Protein AF-A0A517LZK7-F1 (afdb_monomer)

Radius of gyration: 20.61 Å; Cα contacts (8 Å, |Δi|>4): 182; chains: 1; bounding box: 52×35×57 Å

Structure (mmCIF, N/CA/C/O backbone):
data_AF-A0A517LZK7-F1
#
_entry.id   AF-A0A517LZK7-F1
#
loop_
_atom_site.group_PDB
_atom_site.id
_atom_site.type_symbol
_atom_site.label_atom_id
_atom_site.label_alt_id
_atom_site.label_comp_id
_atom_site.label_asym_id
_atom_site.label_entity_id
_atom_site.label_seq_id
_atom_site.pdbx_PDB_ins_code
_atom_site.Cartn_x
_atom_site.Cartn_y
_atom_site.Cartn_z
_atom_site.occupancy
_atom_site.B_iso_or_equiv
_atom_site.auth_seq_id
_atom_site.auth_comp_id
_atom_site.auth_asym_id
_atom_site.auth_atom_id
_atom_site.pdbx_PDB_model_num
ATOM 1 N N . MET A 1 1 ? -15.401 -13.463 -13.896 1.00 31.59 1 MET A N 1
ATOM 2 C CA . MET A 1 1 ? -14.274 -13.762 -12.992 1.00 31.59 1 MET A CA 1
ATOM 3 C C . MET A 1 1 ? -14.761 -13.486 -11.586 1.00 31.59 1 MET A C 1
ATOM 5 O O . MET A 1 1 ? -15.108 -12.353 -11.292 1.00 31.59 1 MET A O 1
ATOM 9 N N . THR A 1 2 ? -14.944 -14.528 -10.787 1.00 27.55 2 THR A N 1
ATOM 10 C CA . THR A 1 2 ? -15.396 -14.433 -9.397 1.00 27.55 2 THR A CA 1
ATOM 11 C C . THR A 1 2 ? -14.206 -13.997 -8.553 1.00 27.55 2 THR A C 1
ATOM 13 O O . THR A 1 2 ? -13.285 -14.780 -8.336 1.00 27.55 2 THR A O 1
ATOM 16 N N . THR A 1 3 ? -14.184 -12.736 -8.126 1.00 36.72 3 THR A N 1
ATOM 17 C CA . THR A 1 3 ? -13.236 -12.271 -7.111 1.00 36.72 3 THR A CA 1
ATOM 18 C C . THR A 1 3 ? -13.559 -13.018 -5.824 1.00 36.72 3 THR A C 1
ATOM 20 O O . THR A 1 3 ? -14.608 -12.797 -5.224 1.00 36.72 3 THR A O 1
ATOM 23 N N . THR A 1 4 ? -12.696 -13.954 -5.434 1.00 38.41 4 THR A N 1
ATOM 24 C CA . THR A 1 4 ? -12.739 -14.593 -4.120 1.00 38.41 4 THR A CA 1
ATOM 25 C C . THR A 1 4 ? -12.703 -13.487 -3.071 1.00 38.41 4 THR A C 1
ATOM 27 O O . THR A 1 4 ? -11.692 -12.802 -2.934 1.00 38.41 4 THR A O 1
ATOM 30 N N . ALA A 1 5 ? -13.811 -13.278 -2.361 1.00 42.00 5 ALA A N 1
ATOM 31 C CA . ALA A 1 5 ? -13.843 -12.400 -1.204 1.00 42.00 5 ALA A CA 1
ATOM 32 C C . ALA A 1 5 ? -12.970 -13.044 -0.119 1.00 42.00 5 ALA A C 1
ATOM 34 O O . ALA A 1 5 ? -13.411 -13.945 0.593 1.00 42.00 5 ALA A O 1
ATOM 35 N N . ALA A 1 6 ? -11.696 -12.651 -0.048 1.00 51.94 6 ALA A N 1
ATOM 36 C CA . ALA A 1 6 ? -10.864 -12.959 1.103 1.00 51.94 6 ALA A CA 1
ATOM 37 C C . ALA A 1 6 ? -11.587 -12.419 2.343 1.00 51.94 6 ALA A C 1
ATOM 39 O O . ALA A 1 6 ? -12.060 -11.282 2.329 1.00 51.94 6 ALA A O 1
ATOM 40 N N . ALA A 1 7 ? -11.724 -13.245 3.381 1.00 60.19 7 ALA A N 1
ATOM 41 C CA . ALA A 1 7 ? -12.367 -12.850 4.627 1.00 60.19 7 ALA A CA 1
ATOM 42 C C . ALA A 1 7 ? -11.737 -11.541 5.131 1.00 60.19 7 ALA A C 1
ATOM 44 O O . ALA A 1 7 ? -10.549 -11.509 5.458 1.00 60.19 7 ALA A O 1
ATOM 45 N N . THR A 1 8 ? -12.511 -10.454 5.136 1.00 68.81 8 THR A N 1
ATOM 46 C CA . THR A 1 8 ? -12.027 -9.134 5.545 1.00 68.81 8 THR A CA 1
ATOM 47 C C . THR A 1 8 ? -11.555 -9.206 6.990 1.00 68.81 8 THR A C 1
ATOM 49 O O . THR A 1 8 ? -12.339 -9.449 7.907 1.00 68.81 8 THR A O 1
ATOM 52 N N . ARG A 1 9 ? -10.252 -9.010 7.203 1.00 83.75 9 ARG A N 1
ATOM 53 C CA . ARG A 1 9 ? -9.667 -8.949 8.540 1.00 83.75 9 ARG A CA 1
ATOM 54 C C . ARG A 1 9 ? -9.915 -7.560 9.110 1.00 83.75 9 ARG A C 1
ATOM 56 O O . ARG A 1 9 ? -9.268 -6.614 8.686 1.00 83.75 9 ARG A O 1
ATOM 63 N N . TRP A 1 10 ? -10.805 -7.443 10.087 1.00 92.12 10 TRP A N 1
ATOM 64 C CA . TRP A 1 10 ? -11.052 -6.171 10.763 1.00 92.12 10 TRP A CA 1
ATOM 65 C C . TRP A 1 10 ? -9.906 -5.798 11.710 1.00 92.12 10 TRP A C 1
ATOM 67 O O . TRP A 1 10 ? -9.317 -6.655 12.396 1.00 92.12 10 TRP A O 1
ATOM 77 N N . PHE A 1 11 ? -9.588 -4.507 11.736 1.00 93.81 11 PHE A N 1
ATOM 78 C CA . PHE A 1 11 ? -8.536 -3.920 12.551 1.00 93.81 11 PHE A CA 1
ATOM 79 C C . PHE A 1 11 ? -9.093 -3.022 13.652 1.00 93.81 11 PHE A C 1
ATOM 81 O O . PHE A 1 11 ? -10.067 -2.298 13.472 1.00 93.81 11 PHE A O 1
ATOM 88 N N . THR A 1 12 ? -8.403 -3.057 14.788 1.00 93.69 12 THR A N 1
ATOM 89 C CA . THR A 1 12 ? -8.409 -1.985 15.784 1.00 93.69 12 THR A CA 1
ATOM 90 C C . THR A 1 12 ? -7.126 -1.163 15.608 1.00 93.69 12 THR A C 1
ATOM 92 O O . THR A 1 12 ? -6.154 -1.707 15.068 1.00 93.69 12 THR A O 1
ATOM 95 N N . PRO A 1 13 ? -7.062 0.092 16.091 1.00 93.94 13 PRO A N 1
ATOM 96 C CA . PRO A 1 13 ? -5.852 0.918 15.998 1.00 93.94 13 PRO A CA 1
ATOM 97 C C . PRO A 1 13 ? -4.616 0.191 16.542 1.00 93.94 13 PRO A C 1
ATOM 99 O O . PRO A 1 13 ? -3.655 -0.037 15.818 1.00 93.94 13 PRO A O 1
ATOM 102 N N . ALA A 1 14 ? -4.721 -0.377 17.748 1.00 92.94 14 ALA A N 1
ATOM 103 C CA . ALA A 1 14 ? -3.639 -1.146 18.366 1.00 92.94 14 ALA A CA 1
ATOM 104 C C . ALA A 1 14 ? -3.218 -2.402 17.574 1.00 92.94 14 ALA A C 1
ATOM 106 O O . ALA A 1 14 ? -2.083 -2.869 17.689 1.00 92.94 14 ALA A O 1
ATOM 107 N N . LYS A 1 15 ? -4.126 -3.014 16.803 1.00 93.75 15 LYS A N 1
ATOM 108 C CA . LYS A 1 15 ? -3.809 -4.164 15.940 1.00 93.75 15 LYS A CA 1
ATOM 109 C C . LYS A 1 15 ? -3.123 -3.714 14.653 1.00 93.75 15 LYS A C 1
ATOM 111 O O . LYS A 1 15 ? -2.227 -4.419 14.196 1.00 93.75 15 LYS A O 1
ATOM 116 N N . ALA A 1 16 ? -3.535 -2.580 14.090 1.00 95.75 16 ALA A N 1
ATOM 117 C CA . ALA A 1 16 ? -2.902 -1.979 12.923 1.0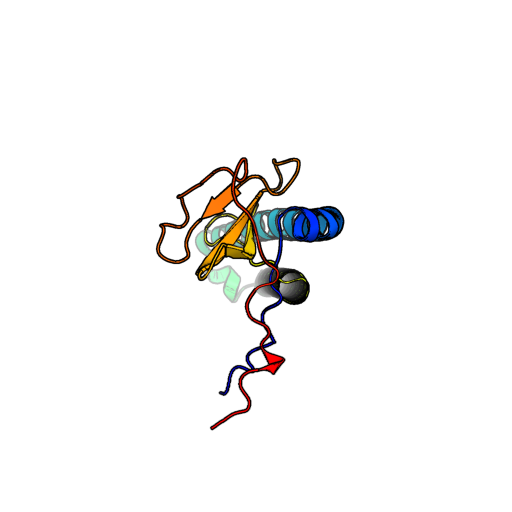0 95.75 16 ALA A CA 1
ATOM 118 C C . ALA A 1 16 ? -1.491 -1.474 13.268 1.00 95.75 16 ALA A C 1
ATOM 120 O O . ALA A 1 16 ? -0.547 -1.828 12.562 1.00 95.75 16 ALA A O 1
ATOM 121 N N . ASP A 1 17 ? -1.311 -0.822 14.421 1.00 96.25 17 ASP A N 1
ATOM 122 C CA . ASP A 1 17 ? -0.010 -0.366 14.937 1.00 96.25 17 ASP A CA 1
ATOM 123 C C . ASP A 1 17 ? 1.035 -1.483 14.992 1.00 96.25 17 ASP A C 1
ATOM 125 O O . ASP A 1 17 ? 2.187 -1.305 14.603 1.00 96.25 17 ASP A O 1
ATOM 129 N N . LYS A 1 18 ? 0.630 -2.693 15.393 1.00 96.62 18 LYS A N 1
ATOM 130 C CA . LYS A 1 18 ? 1.524 -3.866 15.421 1.00 96.62 18 LYS A CA 1
ATOM 131 C C . LYS A 1 18 ? 2.032 -4.284 14.039 1.00 96.62 18 LYS A C 1
ATOM 133 O O . LYS A 1 18 ? 3.037 -4.984 13.960 1.00 96.62 18 LYS A O 1
ATOM 138 N N . THR A 1 19 ? 1.338 -3.905 12.968 1.00 96.12 19 THR A N 1
ATOM 139 C CA . THR A 1 19 ? 1.749 -4.183 11.583 1.00 96.12 19 THR A CA 1
ATOM 140 C C . THR A 1 19 ? 2.591 -3.061 10.977 1.00 96.12 19 THR A C 1
ATOM 142 O O . THR A 1 19 ? 3.299 -3.309 10.001 1.00 96.12 19 THR A O 1
ATOM 145 N N . LEU A 1 20 ? 2.584 -1.862 11.576 1.00 96.75 20 LEU A N 1
ATOM 146 C CA . LEU A 1 20 ? 3.265 -0.677 11.048 1.00 96.75 20 LEU A CA 1
ATOM 147 C C . LEU A 1 20 ? 4.771 -0.834 10.820 1.00 96.75 20 LEU A C 1
ATOM 149 O O . LEU A 1 20 ? 5.247 -0.265 9.844 1.00 96.75 20 LEU A O 1
ATOM 153 N N . PRO A 1 21 ? 5.551 -1.616 11.594 1.00 97.00 21 PRO A N 1
ATOM 154 C CA . PRO A 1 21 ? 6.962 -1.817 11.263 1.00 97.00 21 PRO A CA 1
ATOM 155 C C . PRO A 1 21 ? 7.179 -2.438 9.875 1.00 97.00 21 PRO A C 1
ATOM 157 O O . PRO A 1 21 ? 8.091 -2.039 9.161 1.00 97.00 21 PRO A O 1
ATOM 160 N N . LEU A 1 22 ? 6.320 -3.379 9.468 1.00 96.88 22 LEU A N 1
ATOM 161 C CA . LEU A 1 22 ? 6.390 -3.993 8.141 1.00 96.88 22 LEU A CA 1
ATOM 162 C C . LEU A 1 22 ? 5.698 -3.125 7.086 1.00 96.88 22 LEU A C 1
ATOM 164 O O . LEU A 1 22 ? 6.243 -2.917 6.007 1.00 96.88 22 LEU A O 1
ATOM 168 N N . VAL A 1 23 ? 4.516 -2.590 7.404 1.00 97.25 23 VAL A N 1
ATOM 169 C CA . VAL A 1 23 ? 3.766 -1.712 6.495 1.00 97.25 23 VAL A CA 1
ATOM 170 C C . VAL A 1 23 ? 4.587 -0.475 6.135 1.00 97.25 23 VAL A C 1
ATOM 172 O O . VAL A 1 23 ? 4.653 -0.124 4.965 1.00 97.25 23 VAL A O 1
ATOM 175 N N . SER A 1 24 ? 5.274 0.146 7.096 1.00 97.00 24 SER A N 1
ATOM 176 C CA . SER A 1 24 ? 6.101 1.330 6.841 1.00 97.00 24 SER A CA 1
ATOM 177 C C . SER A 1 24 ? 7.271 1.041 5.905 1.00 97.00 24 SER A C 1
ATOM 179 O O . SER A 1 24 ? 7.497 1.821 4.984 1.00 97.00 24 SER A O 1
ATOM 181 N N . ALA A 1 25 ? 7.954 -0.097 6.068 1.00 97.69 25 ALA A N 1
ATOM 182 C CA . ALA A 1 25 ? 9.005 -0.524 5.147 1.00 97.69 25 ALA A CA 1
ATOM 183 C C . ALA A 1 25 ? 8.462 -0.678 3.717 1.00 97.69 25 ALA A C 1
ATOM 185 O O . ALA A 1 25 ? 8.986 -0.069 2.789 1.00 97.69 25 ALA A O 1
ATOM 186 N N . ILE A 1 26 ? 7.346 -1.398 3.552 1.00 97.31 26 ILE A N 1
ATOM 187 C CA . ILE A 1 26 ? 6.747 -1.631 2.232 1.00 97.31 26 ILE A CA 1
ATOM 188 C C . ILE A 1 26 ? 6.261 -0.320 1.592 1.00 97.31 26 ILE A C 1
ATOM 190 O O . ILE A 1 26 ? 6.470 -0.097 0.402 1.00 97.31 26 ILE A O 1
ATOM 194 N N . VAL A 1 27 ? 5.615 0.568 2.355 1.00 97.38 27 VAL A N 1
ATOM 195 C CA . VAL A 1 27 ? 5.134 1.862 1.838 1.00 97.38 27 VAL A CA 1
ATOM 196 C C . VAL A 1 27 ? 6.312 2.762 1.447 1.00 97.38 27 VAL A C 1
ATOM 198 O O . VAL A 1 27 ? 6.246 3.417 0.406 1.00 97.38 27 VAL A O 1
ATOM 201 N N . SER A 1 28 ? 7.408 2.756 2.215 1.00 97.25 28 SER A N 1
ATOM 202 C CA . SER A 1 28 ? 8.641 3.469 1.850 1.00 97.25 28 SER A CA 1
ATOM 203 C C . SER A 1 28 ? 9.210 2.949 0.530 1.00 97.25 28 SER A C 1
ATOM 205 O O . SER A 1 28 ? 9.444 3.740 -0.384 1.00 97.25 28 SER A O 1
ATOM 207 N N . ASP A 1 29 ? 9.329 1.627 0.382 1.00 97.19 29 ASP A N 1
ATOM 208 C CA . ASP A 1 29 ? 9.833 0.993 -0.841 1.00 97.19 29 ASP A CA 1
ATOM 209 C C . ASP A 1 29 ? 8.944 1.310 -2.056 1.00 97.19 29 ASP A C 1
ATOM 211 O O . ASP A 1 29 ? 9.439 1.614 -3.145 1.00 97.19 29 ASP A O 1
ATOM 215 N N . ILE A 1 30 ? 7.615 1.296 -1.885 1.00 96.44 30 ILE A N 1
ATOM 216 C CA . ILE A 1 30 ? 6.664 1.695 -2.933 1.00 96.44 30 ILE A CA 1
ATOM 217 C C . ILE A 1 30 ? 6.893 3.149 -3.339 1.00 96.44 30 ILE A C 1
ATOM 219 O O . ILE A 1 30 ? 6.945 3.436 -4.539 1.00 96.44 30 ILE A O 1
ATOM 223 N N . LYS A 1 31 ? 6.991 4.065 -2.370 1.00 95.94 31 LYS A N 1
ATOM 224 C CA . LYS A 1 31 ? 7.166 5.496 -2.627 1.00 95.94 31 LYS A CA 1
ATOM 225 C C . LYS A 1 31 ? 8.461 5.754 -3.395 1.00 95.94 31 LYS A C 1
ATOM 227 O O . LYS A 1 31 ? 8.419 6.372 -4.461 1.00 95.94 31 LYS A O 1
ATOM 232 N N . GLU A 1 32 ? 9.581 5.227 -2.908 1.00 96.38 32 GLU A N 1
ATOM 233 C CA . GLU A 1 32 ? 10.893 5.370 -3.548 1.00 96.38 32 GLU A CA 1
ATOM 234 C C . GLU A 1 32 ? 10.896 4.792 -4.969 1.00 96.38 32 GLU A C 1
ATOM 236 O O . GLU A 1 32 ? 11.363 5.432 -5.918 1.00 96.38 32 GLU A O 1
ATOM 241 N N . LEU A 1 33 ? 10.307 3.607 -5.160 1.00 96.19 33 LEU A N 1
ATOM 242 C CA . LEU A 1 33 ? 10.252 2.969 -6.471 1.00 96.19 33 LEU A CA 1
ATOM 243 C C . LEU A 1 33 ? 9.323 3.713 -7.441 1.00 96.19 33 LEU A C 1
ATOM 245 O O . LEU A 1 33 ? 9.659 3.857 -8.618 1.00 96.19 33 LEU A O 1
ATOM 249 N N . ARG A 1 34 ? 8.186 4.249 -6.976 1.00 95.88 34 ARG A N 1
ATOM 250 C CA . ARG A 1 34 ? 7.299 5.102 -7.788 1.00 95.88 34 ARG A CA 1
ATOM 251 C C . ARG A 1 34 ? 8.006 6.380 -8.229 1.00 95.88 34 ARG A C 1
ATOM 253 O O . ARG A 1 34 ? 7.871 6.764 -9.391 1.00 95.88 34 ARG A O 1
ATOM 260 N N . GLU A 1 35 ? 8.762 7.028 -7.346 1.00 95.19 35 GLU A N 1
ATOM 261 C CA . GLU A 1 35 ? 9.570 8.207 -7.685 1.00 95.19 35 GLU A CA 1
ATOM 262 C C . GLU A 1 35 ? 10.644 7.871 -8.730 1.00 95.19 35 GLU A C 1
ATOM 264 O O . GLU A 1 35 ? 10.772 8.571 -9.741 1.00 95.19 35 GLU A O 1
ATOM 269 N N . ALA A 1 36 ? 11.349 6.749 -8.561 1.00 94.94 36 ALA A N 1
ATOM 270 C CA . ALA A 1 36 ? 12.341 6.278 -9.524 1.00 94.94 36 ALA A CA 1
ATOM 271 C C . ALA A 1 36 ? 11.722 5.962 -10.899 1.00 94.94 36 ALA A C 1
ATOM 273 O O . ALA A 1 36 ? 12.276 6.359 -11.928 1.00 94.94 36 ALA A O 1
ATOM 274 N N . VAL A 1 37 ? 10.557 5.303 -10.934 1.00 96.12 37 VAL A N 1
ATOM 275 C CA . VAL A 1 37 ? 9.805 5.017 -12.169 1.00 96.12 37 VAL A CA 1
ATOM 276 C C . VAL A 1 37 ? 9.376 6.304 -12.862 1.00 96.12 37 VAL A C 1
ATOM 278 O O . VAL A 1 37 ? 9.572 6.419 -14.070 1.00 96.12 37 VAL A O 1
ATOM 281 N N . LYS A 1 38 ? 8.835 7.282 -12.121 1.00 95.00 38 LYS A N 1
ATOM 282 C CA . LYS A 1 38 ? 8.447 8.593 -12.672 1.00 95.00 38 LYS A CA 1
ATOM 283 C C . LYS A 1 38 ? 9.649 9.266 -13.343 1.00 95.00 38 LYS A C 1
ATOM 285 O O . LYS A 1 38 ? 9.560 9.643 -14.506 1.00 95.00 38 LYS A O 1
ATOM 290 N N . LEU A 1 39 ? 10.797 9.328 -12.662 1.00 94.38 39 LEU A N 1
ATOM 291 C CA . LEU A 1 39 ? 12.017 9.932 -13.207 1.00 94.38 39 LEU A CA 1
ATOM 292 C C . LEU A 1 39 ? 12.537 9.199 -14.454 1.00 94.38 39 LEU A C 1
ATOM 294 O O . LEU A 1 39 ? 12.928 9.836 -15.432 1.00 94.38 39 LEU A O 1
ATOM 298 N N . ARG A 1 40 ? 12.560 7.862 -14.431 1.00 93.25 40 ARG A N 1
ATOM 299 C CA . ARG A 1 40 ? 13.006 7.048 -15.573 1.00 93.25 40 ARG A CA 1
ATOM 300 C C . ARG A 1 40 ? 12.065 7.184 -16.768 1.00 93.25 40 ARG A C 1
ATOM 302 O O . ARG A 1 40 ? 12.550 7.298 -17.889 1.00 93.25 40 ARG A O 1
ATOM 309 N N . GLN A 1 41 ? 10.753 7.216 -16.539 1.00 94.81 41 GLN A N 1
ATOM 310 C CA . GLN A 1 41 ? 9.762 7.411 -17.596 1.00 94.81 41 GLN A CA 1
ATOM 311 C C . GLN A 1 41 ? 9.928 8.782 -18.260 1.00 94.81 41 GLN A C 1
ATOM 313 O O . GLN A 1 41 ? 10.011 8.835 -19.482 1.00 94.81 41 GLN A O 1
ATOM 318 N N . SER A 1 42 ? 10.098 9.859 -17.483 1.00 93.81 42 SER A N 1
ATOM 319 C CA . SER A 1 42 ? 10.348 11.194 -18.045 1.00 93.81 42 SER A CA 1
ATOM 320 C C . SER A 1 42 ? 11.578 11.224 -18.953 1.00 93.81 42 SER A C 1
ATOM 322 O O . SER A 1 42 ? 11.531 11.808 -20.030 1.00 93.81 42 SER A O 1
ATOM 324 N N . ARG A 1 43 ? 12.665 10.537 -18.573 1.00 89.38 43 ARG A N 1
ATOM 325 C CA . ARG A 1 43 ? 13.871 10.433 -19.415 1.00 89.38 43 ARG A CA 1
ATOM 326 C C . ARG A 1 43 ? 13.606 9.693 -20.725 1.00 89.38 43 ARG A C 1
ATOM 328 O O . ARG A 1 43 ? 14.104 10.103 -21.769 1.00 89.38 43 ARG A O 1
ATOM 335 N N . VAL A 1 44 ? 12.839 8.604 -20.678 1.00 89.62 44 VAL A N 1
ATOM 336 C CA . VAL A 1 44 ?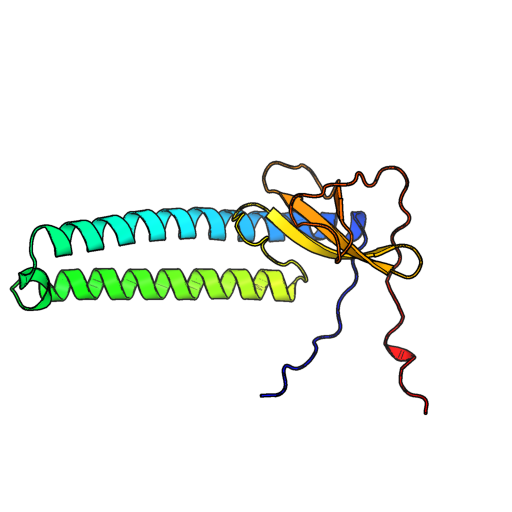 12.432 7.864 -21.884 1.00 89.62 44 VAL A CA 1
ATOM 337 C C . VAL A 1 44 ? 11.604 8.761 -22.805 1.00 89.62 44 VAL A C 1
ATOM 339 O O . VAL A 1 44 ? 11.854 8.799 -24.011 1.00 89.62 44 VAL A O 1
ATOM 342 N N . ASP A 1 45 ? 10.666 9.518 -22.242 1.00 90.75 45 ASP A N 1
ATOM 343 C CA . ASP A 1 45 ? 9.802 10.419 -23.000 1.00 90.75 45 ASP A CA 1
ATOM 344 C C . ASP A 1 45 ? 10.610 11.568 -23.630 1.00 90.75 45 ASP A C 1
ATOM 346 O O . ASP A 1 45 ? 10.441 11.861 -24.812 1.00 90.75 45 ASP A O 1
ATOM 350 N N . GLU A 1 46 ? 11.559 12.164 -22.902 1.00 89.56 46 GLU A N 1
ATOM 351 C CA . GLU A 1 46 ? 12.474 13.193 -23.420 1.00 89.56 46 GLU A CA 1
ATOM 352 C C . GLU A 1 46 ? 13.310 12.699 -24.610 1.00 89.56 46 GLU A C 1
ATOM 354 O O . GLU A 1 46 ? 13.466 13.419 -25.605 1.00 89.56 46 GLU A O 1
ATOM 359 N N . VAL A 1 47 ? 13.828 11.467 -24.539 1.00 86.75 47 VAL A N 1
ATOM 360 C CA . VAL A 1 47 ? 14.580 10.844 -25.641 1.00 86.75 47 VAL A CA 1
ATOM 361 C C . VAL A 1 47 ? 13.687 10.668 -26.867 1.00 86.75 47 VAL A C 1
ATOM 363 O O . VAL A 1 47 ? 14.097 11.034 -27.968 1.00 86.75 47 VAL A O 1
ATOM 366 N N . LEU A 1 48 ? 12.465 10.165 -26.683 1.00 87.00 48 LEU A N 1
ATOM 367 C CA . LEU A 1 48 ? 11.502 9.963 -27.769 1.00 87.00 48 LEU A CA 1
ATOM 368 C C . LEU A 1 48 ? 11.078 11.279 -28.432 1.00 87.00 48 LEU A C 1
ATOM 370 O O . LEU A 1 48 ? 10.963 11.337 -29.655 1.00 87.00 48 LEU A O 1
ATOM 374 N N . MET A 1 49 ? 10.882 12.338 -27.644 1.00 87.62 49 MET A N 1
ATOM 375 C CA . MET A 1 49 ? 10.529 13.665 -28.159 1.00 87.62 49 MET A CA 1
ATOM 376 C C . MET A 1 49 ? 11.691 14.317 -28.912 1.00 87.62 49 MET A C 1
ATOM 378 O O . MET A 1 49 ? 11.484 14.950 -29.945 1.00 87.62 49 MET A O 1
ATOM 382 N N . SER A 1 50 ? 12.920 14.149 -28.418 1.00 87.06 50 SER A N 1
ATOM 383 C CA . SER A 1 50 ? 14.118 14.730 -29.040 1.00 87.06 50 SER A CA 1
ATOM 384 C C . SER A 1 50 ? 14.581 13.955 -30.275 1.00 87.06 50 SER A C 1
ATOM 386 O O . SER A 1 50 ? 15.261 14.518 -31.134 1.00 87.06 50 SER A O 1
ATOM 388 N N . ARG A 1 51 ? 14.266 12.655 -30.351 1.00 82.69 51 ARG A N 1
ATOM 389 C CA . ARG A 1 51 ? 14.702 11.733 -31.410 1.00 82.69 51 ARG A CA 1
ATOM 390 C C . ARG A 1 51 ? 13.585 10.742 -31.755 1.00 82.69 51 ARG A C 1
ATOM 392 O O . ARG A 1 51 ? 13.576 9.619 -31.247 1.00 82.69 51 ARG A O 1
ATOM 399 N N . PRO A 1 52 ? 12.653 11.117 -32.645 1.00 76.62 52 PRO A N 1
ATOM 400 C CA . PRO A 1 52 ? 11.537 10.248 -33.026 1.00 76.62 52 PRO A CA 1
ATOM 401 C C . PRO A 1 52 ? 11.986 8.921 -33.671 1.00 76.62 52 PRO A C 1
ATOM 403 O O . PRO A 1 52 ? 11.319 7.892 -33.547 1.00 76.62 52 PRO A O 1
ATOM 406 N N . ASP A 1 53 ? 13.151 8.928 -34.325 1.00 80.31 53 ASP A N 1
ATOM 407 C CA . ASP A 1 53 ? 13.792 7.778 -34.967 1.00 80.31 53 ASP A CA 1
ATOM 408 C C . ASP A 1 53 ? 14.530 6.848 -33.987 1.00 80.31 53 ASP A C 1
ATOM 410 O O . ASP A 1 53 ? 14.904 5.736 -34.364 1.00 80.31 53 ASP A O 1
ATOM 414 N N . ALA A 1 54 ? 14.680 7.230 -32.710 1.00 73.56 54 ALA A N 1
ATOM 415 C CA . ALA A 1 54 ? 15.285 6.380 -31.677 1.00 73.56 54 ALA A CA 1
ATOM 416 C C . ALA A 1 54 ? 14.528 5.055 -31.479 1.00 73.56 54 ALA A C 1
ATOM 418 O O . ALA A 1 54 ? 15.100 4.078 -31.004 1.00 73.56 54 ALA A O 1
ATOM 419 N N . SER A 1 55 ? 13.257 5.006 -31.886 1.00 70.88 55 SER A N 1
ATOM 420 C CA . SER A 1 55 ? 12.419 3.807 -31.840 1.00 70.88 55 SER A CA 1
ATOM 421 C C . SER A 1 55 ? 12.764 2.743 -32.891 1.00 70.88 55 SER A C 1
ATOM 423 O O . SER A 1 55 ? 12.360 1.598 -32.715 1.00 70.88 55 SER A O 1
ATOM 425 N N . SER A 1 56 ? 13.516 3.076 -33.944 1.00 74.88 56 SER A N 1
ATOM 426 C CA . SER A 1 56 ? 13.897 2.148 -35.027 1.00 74.88 56 SER A CA 1
ATOM 427 C C . SER A 1 56 ? 15.363 2.263 -35.467 1.00 74.88 56 SER A C 1
ATOM 429 O O . SER A 1 56 ? 15.793 1.554 -36.374 1.00 74.88 56 SER A O 1
ATOM 431 N N . GLY A 1 57 ? 16.117 3.187 -34.872 1.00 75.62 57 GLY A N 1
ATOM 432 C CA . GLY A 1 57 ? 17.514 3.472 -35.186 1.00 75.62 57 GLY A CA 1
ATOM 433 C C . GLY A 1 57 ? 18.517 2.790 -34.241 1.00 75.62 57 GLY A C 1
ATOM 434 O O . GLY A 1 57 ? 18.155 1.897 -33.478 1.00 75.62 57 GLY A O 1
ATOM 435 N N . PRO A 1 58 ? 19.787 3.233 -34.232 1.00 75.38 58 PRO A N 1
ATOM 436 C CA . PRO A 1 58 ? 20.862 2.620 -33.438 1.00 75.38 58 PRO A CA 1
ATOM 437 C C . PRO A 1 58 ? 20.645 2.675 -31.914 1.00 75.38 58 PRO A C 1
ATOM 439 O O . PRO A 1 58 ? 21.311 1.958 -31.181 1.00 75.38 58 PRO A O 1
ATOM 442 N N . TYR A 1 59 ? 19.703 3.497 -31.441 1.00 77.38 59 TYR A N 1
ATOM 443 C CA . TYR A 1 59 ? 19.331 3.631 -30.027 1.00 77.38 59 TYR A CA 1
ATOM 444 C C . TYR A 1 59 ? 18.163 2.722 -29.604 1.00 77.38 59 TYR A C 1
ATOM 446 O O . TYR A 1 59 ? 17.749 2.749 -28.445 1.00 77.38 59 TYR A O 1
ATOM 454 N N . HIS A 1 60 ? 17.623 1.916 -30.526 1.00 85.00 60 HIS A N 1
ATOM 455 C CA . HIS A 1 60 ? 16.462 1.063 -30.273 1.00 85.00 60 HIS A CA 1
ATOM 456 C C . HIS A 1 60 ? 16.705 0.067 -29.129 1.00 85.00 60 HIS A C 1
ATOM 458 O O . HIS A 1 60 ? 15.867 -0.067 -28.241 1.00 85.00 60 HIS A O 1
ATOM 464 N N . GLU A 1 61 ? 17.862 -0.598 -29.105 1.00 86.44 61 GLU A N 1
ATOM 465 C CA . GLU A 1 61 ? 18.171 -1.602 -28.078 1.00 86.44 61 GLU A CA 1
ATOM 466 C C . GLU A 1 61 ? 18.263 -0.997 -26.670 1.00 86.44 61 GLU A C 1
ATOM 468 O O . GLU A 1 61 ? 17.760 -1.586 -25.709 1.00 86.44 61 GLU A O 1
ATOM 473 N N . GLU A 1 62 ? 18.859 0.193 -26.549 1.00 86.25 62 GLU A N 1
ATOM 474 C CA . GLU A 1 62 ? 18.953 0.932 -25.287 1.00 86.25 62 GLU A CA 1
ATOM 475 C C . GLU A 1 62 ? 17.565 1.355 -24.795 1.00 86.25 62 GLU A C 1
ATOM 477 O O . GLU A 1 62 ? 17.225 1.155 -23.627 1.00 86.25 62 GLU A O 1
ATOM 482 N N . LEU A 1 63 ? 16.730 1.878 -25.697 1.00 88.44 63 LEU A N 1
ATOM 483 C CA . LEU A 1 63 ? 15.357 2.271 -25.394 1.00 88.44 63 LEU A CA 1
ATOM 484 C C . LEU A 1 63 ? 14.508 1.071 -24.944 1.00 88.44 63 LEU A C 1
ATOM 486 O O . LEU A 1 63 ? 13.767 1.159 -23.963 1.00 88.44 63 LEU A O 1
ATOM 490 N N . GLU A 1 64 ? 14.641 -0.069 -25.619 1.00 90.00 64 GLU A N 1
ATOM 491 C CA . GLU A 1 64 ? 13.970 -1.313 -25.241 1.00 90.00 64 GLU A CA 1
ATOM 492 C C . GLU A 1 64 ? 14.461 -1.850 -23.890 1.00 90.00 64 GLU A C 1
ATOM 494 O O . GLU A 1 64 ? 13.667 -2.375 -23.107 1.00 90.00 64 GLU A O 1
ATOM 499 N N . ALA A 1 65 ? 15.748 -1.703 -23.568 1.00 90.38 65 ALA A N 1
ATOM 500 C CA . ALA A 1 65 ? 16.270 -2.055 -22.248 1.00 90.38 65 ALA A CA 1
ATOM 501 C C . ALA A 1 65 ? 15.679 -1.160 -21.144 1.00 90.38 65 ALA A C 1
ATOM 503 O O . ALA A 1 65 ? 15.262 -1.670 -20.100 1.00 90.38 65 ALA A O 1
ATOM 504 N N . MET A 1 66 ? 15.566 0.151 -21.385 1.00 90.19 66 MET A N 1
ATOM 505 C CA . MET A 1 66 ? 14.933 1.087 -20.445 1.00 90.19 66 MET A CA 1
ATOM 506 C C . MET A 1 66 ? 13.453 0.756 -20.217 1.00 90.19 66 MET A C 1
ATOM 508 O O . MET A 1 66 ? 12.999 0.725 -19.073 1.00 90.19 66 MET A O 1
ATOM 512 N N . ARG A 1 67 ? 12.707 0.444 -21.285 1.00 91.31 67 ARG A N 1
ATOM 513 C CA . ARG A 1 67 ? 11.299 0.014 -21.199 1.00 91.31 67 ARG A CA 1
ATOM 514 C C . ARG A 1 67 ? 11.139 -1.273 -20.396 1.00 91.31 67 ARG A C 1
ATOM 516 O O . ARG A 1 67 ? 10.303 -1.329 -19.498 1.00 91.31 67 ARG A O 1
ATOM 523 N N . ARG A 1 68 ? 11.985 -2.276 -20.648 1.00 93.94 68 ARG A N 1
ATOM 524 C CA . ARG A 1 68 ? 11.990 -3.531 -19.880 1.00 93.94 68 ARG A CA 1
ATOM 525 C C . ARG A 1 68 ? 12.257 -3.304 -18.394 1.00 93.94 68 ARG A C 1
ATOM 527 O O . ARG A 1 68 ? 11.581 -3.916 -17.570 1.00 93.94 68 ARG A O 1
ATOM 534 N N . SER A 1 69 ? 13.193 -2.414 -18.055 1.00 93.19 69 SER A N 1
ATOM 535 C CA . SER A 1 69 ? 13.460 -2.034 -16.661 1.00 93.19 69 SER A CA 1
ATOM 536 C C . SER A 1 69 ? 12.243 -1.374 -16.011 1.00 93.19 69 SER A C 1
ATOM 538 O O . SER A 1 69 ? 11.880 -1.740 -14.900 1.00 93.19 69 SER A O 1
ATOM 540 N N . LEU A 1 70 ? 11.577 -0.447 -16.709 1.00 95.56 70 LEU A N 1
ATOM 541 C CA . LEU A 1 70 ? 10.356 0.201 -16.217 1.00 95.56 70 LEU A CA 1
ATOM 542 C C . LEU A 1 70 ? 9.228 -0.807 -15.968 1.00 95.56 70 LEU A C 1
ATOM 544 O O . LEU A 1 70 ? 8.487 -0.688 -14.992 1.00 95.56 70 LEU A O 1
ATOM 548 N N . ASP A 1 71 ? 9.085 -1.806 -16.834 1.00 96.00 71 ASP A N 1
ATOM 549 C CA . ASP A 1 71 ? 8.067 -2.840 -16.665 1.00 96.00 71 ASP A CA 1
ATOM 550 C C . ASP A 1 71 ? 8.360 -3.780 -15.492 1.00 96.00 71 ASP A C 1
ATOM 552 O O . ASP A 1 71 ? 7.416 -4.238 -14.842 1.00 96.00 71 ASP A O 1
ATOM 556 N N . GLU A 1 72 ? 9.63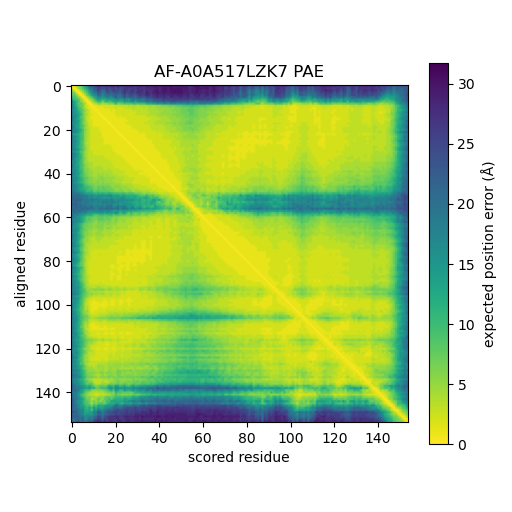5 -4.045 -15.198 1.00 96.81 72 GLU A N 1
ATOM 557 C CA . GLU A 1 72 ? 10.051 -4.764 -13.989 1.00 96.81 72 GLU A CA 1
ATOM 558 C C . GLU A 1 72 ? 9.750 -3.950 -12.729 1.00 96.81 72 GLU A C 1
ATOM 560 O O . GLU A 1 72 ? 9.067 -4.448 -11.838 1.00 96.81 72 GLU A O 1
ATOM 565 N N . ASP A 1 73 ? 10.125 -2.670 -12.694 1.00 96.62 73 ASP A N 1
ATOM 566 C CA . ASP A 1 73 ? 9.818 -1.793 -11.559 1.00 96.62 73 ASP A CA 1
ATOM 567 C C . ASP A 1 73 ? 8.299 -1.737 -11.293 1.00 96.62 73 AS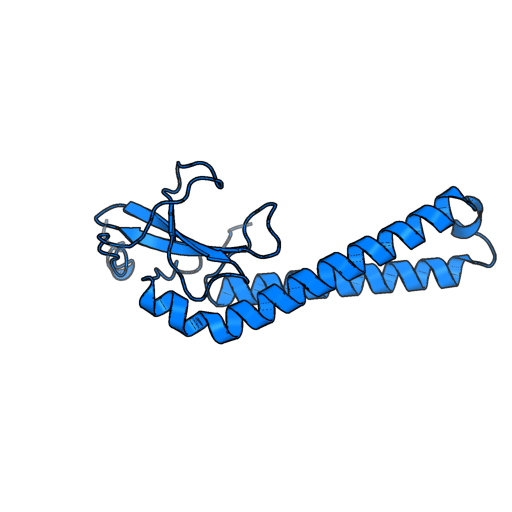P A C 1
ATOM 569 O O . ASP A 1 73 ? 7.832 -1.842 -10.158 1.00 96.62 73 ASP A O 1
ATOM 573 N N . ARG A 1 74 ? 7.484 -1.651 -12.354 1.00 95.88 74 ARG A N 1
ATOM 574 C CA . ARG A 1 74 ? 6.014 -1.696 -12.255 1.00 95.88 74 ARG A CA 1
ATOM 575 C C . ARG A 1 74 ? 5.498 -3.034 -11.725 1.00 95.88 74 ARG A C 1
ATOM 577 O O . ARG A 1 74 ? 4.478 -3.049 -11.033 1.00 95.88 74 ARG A O 1
ATOM 584 N N . ARG A 1 75 ? 6.135 -4.158 -12.078 1.00 97.81 75 ARG A N 1
ATOM 585 C CA . ARG A 1 75 ? 5.808 -5.479 -11.508 1.00 97.81 75 ARG A CA 1
ATOM 586 C C . ARG A 1 75 ? 6.116 -5.504 -10.019 1.00 97.81 75 ARG A C 1
ATOM 588 O O . ARG A 1 75 ? 5.252 -5.921 -9.253 1.00 97.81 75 ARG A O 1
ATOM 595 N N . GLN A 1 76 ? 7.272 -4.990 -9.623 1.00 97.69 76 GLN A N 1
ATOM 596 C CA . GLN A 1 76 ? 7.690 -4.947 -8.229 1.00 97.69 76 GLN A CA 1
ATOM 597 C C . GLN A 1 76 ? 6.763 -4.069 -7.375 1.00 97.69 76 GLN A C 1
ATOM 599 O O . GLN A 1 76 ? 6.323 -4.498 -6.313 1.00 97.69 76 GLN A O 1
ATOM 604 N N . ILE A 1 77 ? 6.340 -2.901 -7.876 1.00 97.06 77 ILE A N 1
ATOM 605 C CA . ILE A 1 77 ? 5.322 -2.072 -7.201 1.00 97.06 77 ILE A CA 1
ATOM 606 C C . ILE A 1 77 ? 4.025 -2.865 -6.974 1.00 97.06 77 ILE A C 1
ATOM 608 O O . ILE A 1 77 ? 3.434 -2.790 -5.899 1.00 97.06 77 ILE A O 1
ATOM 612 N N . ARG A 1 78 ? 3.564 -3.641 -7.967 1.00 96.81 78 ARG A N 1
ATOM 613 C CA . ARG A 1 78 ? 2.362 -4.480 -7.809 1.00 96.81 78 ARG A CA 1
ATOM 614 C C . ARG A 1 78 ? 2.558 -5.591 -6.779 1.00 96.81 78 ARG A C 1
ATOM 616 O O . ARG A 1 78 ? 1.605 -5.903 -6.071 1.00 96.81 78 ARG A O 1
ATOM 623 N N . ALA A 1 79 ? 3.757 -6.163 -6.687 1.00 97.69 79 ALA A N 1
ATOM 624 C CA . ALA A 1 79 ? 4.083 -7.157 -5.668 1.00 97.69 79 ALA A CA 1
ATOM 625 C C . ALA A 1 79 ? 3.976 -6.550 -4.262 1.00 97.69 79 ALA A C 1
ATOM 627 O O . ALA A 1 79 ? 3.217 -7.065 -3.446 1.00 97.69 79 ALA A O 1
ATOM 628 N N . PHE A 1 80 ? 4.588 -5.387 -4.028 1.00 97.06 80 PHE A N 1
ATOM 629 C CA . PHE A 1 80 ? 4.477 -4.678 -2.750 1.00 97.06 80 PHE A CA 1
ATOM 630 C C . PHE A 1 80 ? 3.028 -4.321 -2.377 1.00 97.06 80 PHE A C 1
ATOM 632 O O . PHE A 1 80 ? 2.612 -4.508 -1.236 1.00 97.06 80 PHE A O 1
ATOM 639 N N . ILE A 1 81 ? 2.214 -3.867 -3.339 1.00 95.81 81 ILE A N 1
ATOM 640 C CA . ILE A 1 81 ? 0.780 -3.608 -3.102 1.00 95.81 81 ILE A CA 1
ATOM 641 C C . ILE A 1 81 ? 0.043 -4.898 -2.716 1.00 95.81 81 ILE A C 1
ATOM 643 O O . ILE A 1 81 ? -0.819 -4.885 -1.835 1.00 95.81 81 ILE A O 1
ATOM 647 N N . SER A 1 82 ? 0.376 -6.021 -3.355 1.00 95.75 82 SER A N 1
ATOM 648 C CA . SER A 1 82 ? -0.191 -7.323 -3.002 1.00 95.75 82 SER A CA 1
ATOM 649 C C . SER A 1 82 ? 0.213 -7.759 -1.592 1.00 95.75 82 SER A C 1
ATOM 651 O O . SER A 1 82 ? -0.609 -8.342 -0.888 1.00 95.75 82 SER A O 1
ATOM 653 N N . GLU A 1 83 ? 1.445 -7.477 -1.167 1.00 96.12 83 GLU A N 1
ATOM 654 C CA . GLU A 1 83 ? 1.913 -7.754 0.194 1.00 96.12 83 GLU A CA 1
ATOM 655 C C . GLU A 1 83 ? 1.162 -6.912 1.232 1.00 96.12 83 GLU A C 1
ATOM 657 O O . GLU A 1 83 ? 0.666 -7.463 2.216 1.00 96.12 83 GLU A O 1
ATOM 662 N N . LEU A 1 84 ? 0.968 -5.611 0.981 1.00 95.62 84 LEU A N 1
ATOM 663 C CA . LEU A 1 84 ? 0.123 -4.757 1.828 1.00 95.62 84 LEU A CA 1
ATOM 664 C C . LEU A 1 84 ? -1.301 -5.308 1.933 1.00 95.62 84 LEU A C 1
ATOM 666 O O . LEU A 1 84 ? -1.834 -5.460 3.035 1.00 95.62 84 LEU A O 1
ATOM 670 N N . THR A 1 85 ? -1.883 -5.700 0.800 1.00 93.50 85 THR A N 1
ATOM 671 C CA . THR A 1 85 ? -3.240 -6.261 0.756 1.00 93.50 85 THR A CA 1
ATOM 672 C C . THR A 1 85 ? -3.330 -7.565 1.555 1.00 93.50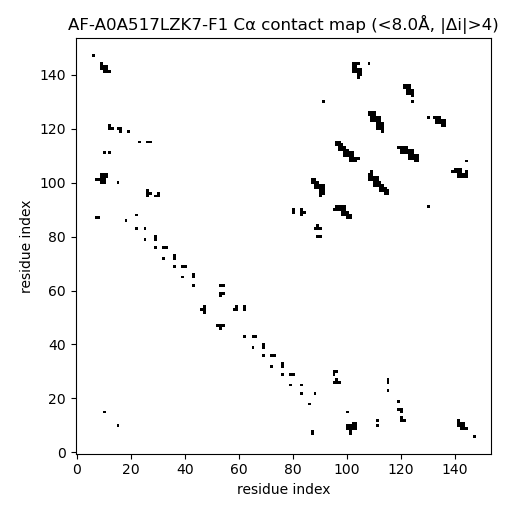 85 THR A C 1
ATOM 674 O O . THR A 1 85 ? -4.315 -7.794 2.255 1.00 93.50 85 THR A O 1
ATOM 677 N N . ALA A 1 86 ? -2.293 -8.408 1.510 1.00 93.44 86 ALA A N 1
ATOM 678 C CA . ALA A 1 86 ? -2.223 -9.640 2.294 1.00 93.44 86 ALA A CA 1
ATOM 679 C C . ALA A 1 86 ? -2.119 -9.379 3.808 1.00 93.44 86 ALA A C 1
ATOM 681 O O . ALA A 1 86 ? -2.642 -10.159 4.606 1.00 93.44 86 ALA A O 1
ATOM 682 N N . ILE A 1 87 ? -1.486 -8.272 4.214 1.00 94.12 87 ILE A N 1
ATOM 683 C CA . ILE A 1 87 ? -1.498 -7.795 5.605 1.00 94.12 87 ILE A CA 1
ATOM 684 C C . ILE A 1 87 ? -2.900 -7.291 5.982 1.00 94.12 87 ILE A C 1
ATOM 686 O O . ILE A 1 87 ? -3.324 -7.482 7.122 1.00 94.12 87 ILE A O 1
ATOM 690 N N . GLY A 1 88 ? -3.633 -6.720 5.024 1.00 93.88 88 GLY A N 1
ATOM 691 C CA . GLY A 1 88 ? -4.942 -6.087 5.200 1.00 93.88 88 GLY A CA 1
ATOM 692 C C . GLY A 1 88 ? -4.896 -4.557 5.125 1.00 93.88 88 GLY A C 1
ATOM 693 O O . GLY A 1 88 ? -5.840 -3.910 5.571 1.00 93.88 88 GLY A O 1
ATOM 694 N N . ALA A 1 89 ? -3.802 -3.997 4.602 1.00 95.50 89 ALA A N 1
ATOM 695 C CA . ALA A 1 89 ? -3.618 -2.575 4.342 1.00 95.50 89 ALA A CA 1
ATOM 696 C C . ALA A 1 89 ? -3.787 -2.276 2.843 1.00 95.50 89 ALA A C 1
ATOM 698 O O . ALA A 1 89 ? -3.354 -3.052 1.991 1.00 95.50 89 ALA A O 1
ATOM 699 N N . GLU A 1 90 ? -4.369 -1.131 2.510 1.00 95.19 90 GLU A N 1
ATOM 700 C CA . GLU A 1 90 ? -4.562 -0.667 1.133 1.00 95.19 90 GLU A CA 1
ATOM 701 C C . GLU A 1 90 ? -3.911 0.712 0.966 1.00 95.19 90 GLU A C 1
ATOM 703 O O . GLU A 1 90 ? -4.137 1.583 1.797 1.00 95.19 90 GLU A O 1
ATOM 708 N N . ILE A 1 91 ? -3.116 0.934 -0.089 1.00 95.06 91 ILE A N 1
ATOM 709 C CA . ILE A 1 91 ? -2.575 2.273 -0.404 1.00 95.06 91 ILE A CA 1
ATOM 710 C C . ILE A 1 91 ? -3.733 3.230 -0.703 1.00 95.06 91 ILE A C 1
ATOM 712 O O . ILE A 1 91 ? -4.635 2.889 -1.472 1.00 95.06 91 ILE A O 1
ATOM 716 N N . VAL A 1 92 ? -3.679 4.433 -0.135 1.00 93.06 92 VAL A N 1
ATOM 717 C CA . VAL A 1 92 ? -4.652 5.494 -0.404 1.00 93.06 92 VAL A CA 1
ATOM 718 C C . VAL A 1 92 ? -4.501 5.976 -1.844 1.00 93.06 92 VAL A C 1
ATOM 720 O O . VAL A 1 92 ? -3.408 6.265 -2.331 1.00 93.06 92 VAL A O 1
ATOM 723 N N . GLU A 1 93 ? -5.619 6.075 -2.559 1.00 86.56 93 GLU A N 1
ATOM 724 C CA . GLU A 1 93 ? -5.603 6.585 -3.925 1.00 86.56 93 GLU A CA 1
ATOM 725 C C . GLU A 1 93 ? -5.121 8.042 -3.955 1.00 86.56 93 GLU A C 1
ATOM 727 O O . GLU A 1 93 ? -5.659 8.907 -3.267 1.00 86.56 93 GLU A O 1
ATOM 732 N N . GLY A 1 94 ? -4.097 8.310 -4.768 1.00 86.31 94 GLY A N 1
ATOM 733 C CA . GLY A 1 94 ? -3.498 9.639 -4.891 1.00 86.31 94 GLY A CA 1
ATOM 734 C C . GLY A 1 94 ? -2.480 9.994 -3.803 1.00 86.31 94 GLY A C 1
ATOM 735 O O . GLY A 1 94 ? -1.858 11.049 -3.915 1.00 86.31 94 GLY A O 1
ATOM 736 N N . ASP A 1 95 ? -2.256 9.125 -2.812 1.00 91.00 95 ASP A N 1
ATOM 737 C CA . ASP A 1 95 ? -1.247 9.315 -1.768 1.00 91.00 95 ASP A CA 1
ATOM 738 C C . ASP A 1 95 ? -0.373 8.061 -1.608 1.00 91.00 95 ASP A C 1
ATOM 740 O O . ASP A 1 95 ? -0.752 7.068 -0.991 1.00 91.00 95 ASP A O 1
ATOM 744 N N . ASP A 1 96 ? 0.842 8.130 -2.161 1.00 89.88 96 ASP A N 1
ATOM 745 C CA . ASP A 1 96 ? 1.824 7.037 -2.145 1.00 89.88 96 ASP A CA 1
ATOM 746 C C . ASP A 1 96 ? 2.421 6.782 -0.743 1.00 89.88 96 ASP A C 1
ATOM 748 O O . ASP A 1 96 ? 3.193 5.840 -0.572 1.00 89.88 96 ASP A O 1
ATOM 752 N N . SER A 1 97 ? 2.107 7.626 0.245 1.00 93.25 97 SER A N 1
ATOM 753 C CA . SER A 1 97 ? 2.634 7.553 1.610 1.00 93.25 97 SER A CA 1
ATOM 754 C C . SER A 1 97 ? 1.614 7.122 2.657 1.00 93.25 97 SER A C 1
ATOM 756 O O . SER A 1 97 ? 2.011 6.819 3.783 1.00 93.25 97 SER A O 1
ATOM 758 N N . ALA A 1 98 ? 0.336 7.052 2.281 1.00 95.06 98 ALA A N 1
ATOM 759 C CA . ALA A 1 98 ? -0.754 6.719 3.180 1.00 95.06 98 ALA A CA 1
ATOM 760 C C . ALA A 1 98 ? -1.385 5.365 2.845 1.00 95.06 98 ALA A C 1
ATOM 762 O O . ALA A 1 98 ? -1.496 4.957 1.685 1.00 95.06 98 ALA A O 1
ATOM 763 N N . VAL A 1 99 ? -1.840 4.677 3.887 1.00 96.69 99 VAL A N 1
ATOM 764 C CA . VAL A 1 99 ? -2.589 3.424 3.786 1.00 96.69 99 VAL A CA 1
ATOM 765 C C . VAL A 1 99 ? -3.843 3.471 4.640 1.00 96.69 99 VAL A C 1
ATOM 767 O O . VAL A 1 99 ? -3.945 4.225 5.611 1.00 96.69 99 VAL A O 1
ATOM 770 N N . GLU A 1 100 ? -4.787 2.610 4.292 1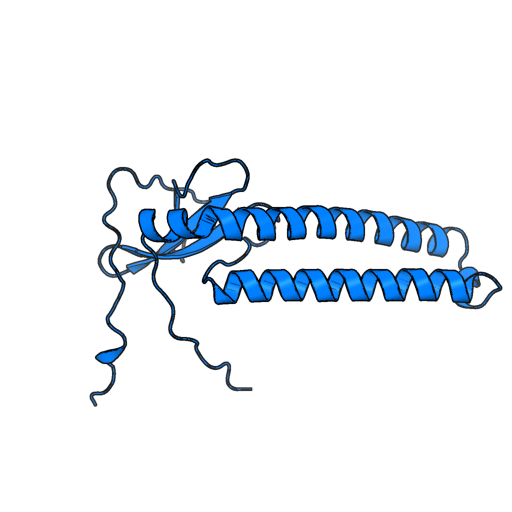.00 96.69 100 GLU A N 1
ATOM 771 C CA . GLU A 1 100 ? -6.009 2.392 5.039 1.00 96.69 100 GLU A CA 1
ATOM 772 C C . GLU A 1 100 ? -6.181 0.932 5.447 1.00 96.69 100 GLU A C 1
ATOM 774 O O . GLU A 1 100 ? -5.888 0.009 4.687 1.00 96.69 100 GLU A O 1
ATOM 779 N N . PHE A 1 101 ? -6.727 0.729 6.645 1.00 95.69 101 PHE A N 1
ATOM 780 C CA . PHE A 1 101 ? -7.112 -0.578 7.165 1.00 95.69 101 PHE A CA 1
ATOM 781 C C . PHE A 1 101 ? -8.634 -0.641 7.328 1.00 95.69 101 PHE A C 1
ATOM 783 O O . PHE A 1 101 ? -9.239 0.312 7.829 1.00 95.69 101 PHE A O 1
ATOM 790 N N . PRO A 1 102 ? -9.288 -1.750 6.948 1.00 95.25 102 PRO A N 1
ATOM 791 C CA . PRO A 1 102 ? -10.693 -1.958 7.260 1.00 95.25 102 PRO A CA 1
ATOM 792 C C . PRO A 1 102 ? -10.869 -2.130 8.771 1.00 95.25 102 PRO A C 1
ATOM 794 O O . PRO A 1 102 ? -10.204 -2.946 9.411 1.00 95.25 102 PRO A O 1
ATOM 797 N N . ALA A 1 103 ? -11.799 -1.384 9.348 1.00 94.19 103 ALA A N 1
ATOM 798 C CA . ALA A 1 103 ? -12.095 -1.422 10.771 1.00 94.19 103 ALA A CA 1
ATOM 799 C C . ALA A 1 103 ? -13.597 -1.359 11.027 1.00 94.19 103 ALA A C 1
ATOM 801 O O . ALA A 1 103 ? -14.396 -1.148 10.112 1.00 94.19 103 ALA A O 1
ATOM 802 N N . TRP A 1 104 ? -13.978 -1.570 12.282 1.00 92.50 104 TRP A N 1
ATOM 803 C CA . TRP A 1 104 ? -15.373 -1.629 12.684 1.00 92.50 104 TRP A CA 1
ATOM 804 C C . TRP A 1 104 ? -15.630 -0.765 13.911 1.00 92.50 104 TRP A C 1
ATOM 806 O O . TRP A 1 104 ? -14.924 -0.894 14.908 1.00 92.50 104 TRP A O 1
ATOM 816 N N . VAL A 1 105 ? -16.654 0.082 13.858 1.00 90.25 105 VAL A N 1
ATOM 817 C CA . VAL A 1 105 ? -17.072 0.964 14.956 1.00 90.25 105 VAL A CA 1
ATOM 818 C C . VAL A 1 105 ? -18.569 0.792 15.166 1.00 90.25 105 VAL A C 1
ATOM 820 O O . VAL A 1 105 ? -19.356 1.047 14.256 1.00 90.25 105 VAL A O 1
ATOM 823 N N . GLY A 1 106 ? -18.970 0.354 16.362 1.00 85.81 106 GLY A N 1
ATOM 824 C CA . GLY A 1 106 ? -20.373 0.059 16.666 1.00 85.81 106 GLY A CA 1
ATOM 825 C C . GLY A 1 106 ? -20.951 -1.004 15.725 1.00 85.81 106 GLY A C 1
ATOM 826 O O . GLY A 1 106 ? -20.607 -2.180 15.828 1.00 85.81 106 GLY A O 1
ATOM 827 N N . ASP A 1 107 ? -21.818 -0.588 14.803 1.00 84.50 107 ASP A N 1
ATOM 828 C CA . ASP A 1 107 ? -22.472 -1.412 13.780 1.00 84.50 107 ASP A CA 1
ATOM 829 C C . ASP A 1 107 ? -22.011 -1.091 12.342 1.00 84.50 107 ASP A C 1
ATOM 831 O O . ASP A 1 107 ? -22.685 -1.460 11.378 1.00 84.50 107 ASP A O 1
ATOM 835 N N . ARG A 1 108 ? -20.871 -0.400 12.178 1.00 89.75 108 ARG A N 1
ATOM 836 C CA . ARG A 1 108 ? -20.433 0.163 10.889 1.00 89.75 108 ARG A CA 1
ATOM 837 C C . ARG A 1 108 ? -19.006 -0.213 10.530 1.00 89.75 108 ARG A C 1
ATOM 839 O O . ARG A 1 108 ? -18.103 -0.153 11.363 1.00 89.75 108 ARG A O 1
ATOM 846 N N . ALA A 1 109 ? -18.802 -0.488 9.244 1.00 92.44 109 ALA A N 1
ATOM 847 C CA . ALA A 1 109 ? -17.477 -0.562 8.645 1.00 92.44 109 ALA A CA 1
ATOM 848 C C . ALA A 1 109 ? -16.919 0.848 8.403 1.00 92.44 109 ALA A C 1
ATOM 850 O O . ALA A 1 109 ? -17.597 1.718 7.850 1.00 92.44 109 ALA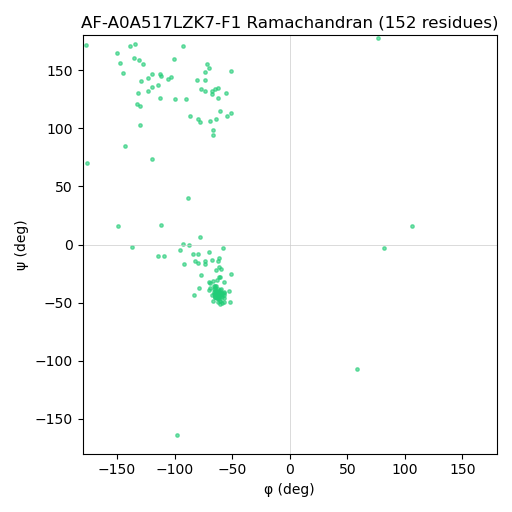 A O 1
ATOM 851 N N . VAL A 1 110 ? -15.665 1.050 8.79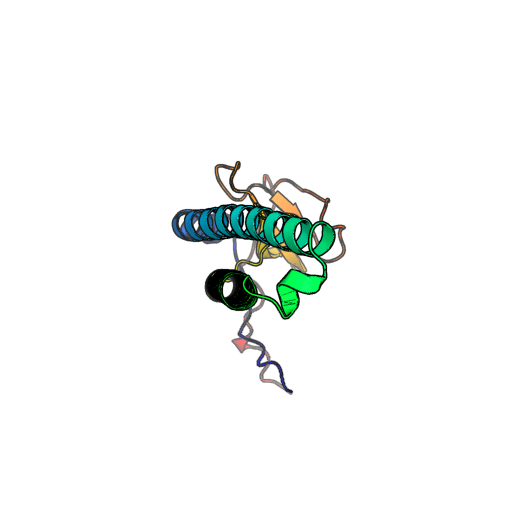0 1.00 94.56 110 VAL A N 1
ATOM 852 C CA . VAL A 1 110 ? -14.915 2.302 8.642 1.00 94.56 110 VAL A CA 1
ATOM 853 C C . VAL A 1 110 ? -13.510 2.002 8.112 1.00 94.56 110 VAL A C 1
ATOM 855 O O . VAL A 1 110 ? -13.108 0.838 8.007 1.00 94.56 110 VAL A O 1
ATOM 858 N N . ARG A 1 111 ? -12.747 3.042 7.771 1.00 95.81 111 ARG A N 1
ATOM 859 C CA . ARG A 1 111 ? -11.324 2.929 7.429 1.00 95.81 111 ARG A CA 1
ATOM 860 C C . ARG A 1 111 ? -10.489 3.625 8.491 1.00 95.81 111 ARG A C 1
ATOM 862 O O . ARG A 1 111 ? -10.732 4.791 8.776 1.00 95.81 111 ARG A O 1
ATOM 869 N N . LEU A 1 112 ? -9.525 2.911 9.060 1.00 96.00 112 LEU A N 1
ATOM 870 C CA . LEU A 1 112 ? -8.419 3.509 9.809 1.00 96.00 112 LEU A CA 1
ATOM 871 C C . LEU A 1 112 ? -7.382 3.996 8.810 1.00 96.00 112 LEU A C 1
ATOM 873 O O . LEU A 1 112 ? -7.133 3.286 7.837 1.00 96.00 112 LEU A O 1
ATOM 877 N N . ARG A 1 113 ? -6.755 5.138 9.062 1.00 95.56 113 ARG A N 1
ATOM 878 C CA . ARG A 1 113 ? -5.713 5.693 8.204 1.00 95.56 113 ARG A CA 1
ATOM 879 C C . ARG A 1 113 ? -4.403 5.844 8.965 1.00 95.56 113 ARG A C 1
ATOM 881 O O . ARG A 1 113 ? -4.385 6.096 10.167 1.00 95.56 113 ARG A O 1
ATOM 888 N N . TRP A 1 114 ? -3.318 5.664 8.224 1.00 96.94 114 TRP A N 1
ATOM 889 C CA . TRP A 1 114 ? -1.968 5.982 8.657 1.00 96.94 114 TRP A CA 1
ATOM 890 C C . TRP A 1 114 ? -1.142 6.485 7.478 1.00 96.94 114 TRP A C 1
ATOM 892 O O . TRP A 1 114 ? -1.332 6.016 6.353 1.00 96.94 114 TRP A O 1
ATOM 902 N N . SER A 1 115 ? -0.202 7.387 7.743 1.00 95.19 115 SER A N 1
ATOM 903 C CA . SER A 1 115 ? 0.801 7.832 6.772 1.00 95.19 115 SER A CA 1
ATOM 904 C C . SER A 1 115 ? 2.230 7.709 7.311 1.00 95.19 115 SER A C 1
ATOM 906 O O . SER A 1 115 ? 2.453 7.755 8.517 1.00 95.19 115 SER A O 1
ATOM 908 N N . LEU A 1 116 ? 3.224 7.584 6.421 1.00 94.12 116 LEU A N 1
ATOM 909 C CA . LEU A 1 116 ? 4.653 7.412 6.752 1.00 94.12 116 LEU A CA 1
ATOM 910 C C . LEU A 1 116 ? 5.220 8.442 7.747 1.00 94.12 116 LEU A C 1
ATOM 912 O O . LEU A 1 116 ? 6.223 8.173 8.405 1.00 94.12 116 LEU A O 1
ATOM 916 N N . ASN A 1 117 ? 4.628 9.632 7.826 1.00 90.88 117 ASN A N 1
ATOM 917 C CA . ASN A 1 117 ? 5.032 10.710 8.730 1.00 90.88 117 ASN A CA 1
ATOM 918 C C . ASN A 1 117 ? 4.380 10.631 10.123 1.00 90.88 117 ASN A C 1
ATOM 920 O O . ASN A 1 117 ? 4.650 11.489 10.964 1.00 90.88 117 ASN A O 1
ATOM 924 N N . GLU A 1 118 ? 3.538 9.632 10.375 1.00 93.06 118 GLU A N 1
ATOM 925 C CA . GLU A 1 118 ? 2.793 9.475 11.618 1.00 93.06 118 GLU A CA 1
ATOM 926 C C . GLU A 1 118 ? 3.378 8.356 12.493 1.00 93.06 118 GLU A C 1
ATOM 928 O O . GLU A 1 118 ? 3.766 7.298 11.991 1.00 93.06 118 GLU A O 1
ATOM 933 N N . PRO A 1 119 ? 3.403 8.536 13.825 1.00 92.56 119 PRO A N 1
ATOM 934 C CA . PRO A 1 119 ? 3.961 7.540 14.740 1.00 92.56 119 PRO A CA 1
ATOM 935 C C . PRO A 1 119 ? 3.072 6.299 14.928 1.00 92.56 119 PRO A C 1
ATOM 937 O O . PRO A 1 119 ? 3.536 5.303 15.480 1.00 92.56 119 PRO A O 1
ATOM 940 N N . GLY A 1 120 ? 1.806 6.359 14.515 1.00 94.50 120 GLY A N 1
ATOM 941 C CA . GLY A 1 120 ? 0.806 5.315 14.726 1.00 94.50 120 GLY A CA 1
ATOM 942 C C . GLY A 1 120 ? -0.518 5.668 14.057 1.00 94.50 120 GLY A C 1
ATOM 943 O O . GLY A 1 120 ? -0.684 6.786 13.566 1.00 94.50 120 GLY A O 1
ATOM 944 N N . VAL A 1 121 ? -1.453 4.722 14.033 1.00 95.25 121 VAL A N 1
ATOM 945 C CA . VAL A 1 121 ? -2.807 4.929 13.508 1.00 95.25 121 VAL A CA 1
ATOM 946 C C . VAL A 1 121 ? -3.569 5.865 14.445 1.00 95.25 121 VAL A C 1
ATOM 948 O O . VAL A 1 121 ? -3.989 5.451 15.524 1.00 95.25 121 VAL A O 1
ATOM 951 N N . ASN A 1 122 ? -3.773 7.115 14.023 1.00 93.06 122 ASN A N 1
ATOM 952 C CA . ASN A 1 122 ? -4.425 8.148 14.842 1.00 93.06 122 ASN A CA 1
ATOM 953 C C . ASN A 1 122 ? -5.766 8.622 14.282 1.00 93.06 122 ASN A C 1
ATOM 955 O O . ASN A 1 122 ? -6.511 9.319 14.980 1.00 93.06 122 ASN A O 1
ATOM 959 N N . SER A 1 123 ? -6.095 8.220 13.055 1.00 93.62 123 SER A N 1
ATOM 960 C CA . SER A 1 123 ? -7.270 8.726 12.377 1.00 93.62 123 SER A CA 1
ATOM 961 C C . SER A 1 123 ? -8.105 7.663 11.677 1.00 93.62 123 SER A C 1
ATOM 963 O O . SER A 1 123 ? -7.684 6.527 11.426 1.00 93.62 123 SER A O 1
ATOM 965 N N . TRP A 1 124 ? -9.355 8.026 11.412 1.00 94.81 124 TRP A N 1
ATOM 966 C CA . TRP A 1 124 ? -10.324 7.179 10.742 1.00 94.81 124 TRP A CA 1
ATOM 967 C C . TRP A 1 124 ? -11.333 7.997 9.936 1.00 94.81 124 TRP A C 1
ATOM 969 O O . TRP A 1 124 ? -11.498 9.202 10.126 1.00 94.81 124 TRP A O 1
ATOM 979 N N . ARG A 1 125 ? -12.058 7.316 9.051 1.00 94.19 125 ARG A N 1
ATOM 980 C CA . ARG A 1 125 ? -13.160 7.889 8.270 1.00 94.19 125 ARG A CA 1
ATOM 981 C C . ARG A 1 125 ? -14.252 6.867 7.997 1.00 94.19 125 ARG A C 1
ATOM 983 O O . ARG A 1 125 ? -13.992 5.659 7.958 1.00 94.19 125 ARG A O 1
ATOM 990 N N . GLU A 1 126 ? -15.472 7.334 7.752 1.00 93.44 126 GLU A N 1
ATOM 991 C CA . GLU A 1 126 ? -16.524 6.460 7.235 1.00 93.44 126 GLU A CA 1
ATOM 992 C C . GLU A 1 126 ? -16.262 6.102 5.766 1.00 93.44 126 GLU A C 1
ATOM 994 O O . GLU A 1 126 ? -15.604 6.834 5.026 1.00 93.44 126 GLU A O 1
ATOM 999 N N . LEU A 1 127 ? -16.805 4.970 5.310 1.00 91.06 127 LEU A N 1
ATOM 1000 C CA . LEU A 1 127 ? -16.686 4.565 3.903 1.00 91.06 127 LEU A CA 1
ATOM 1001 C C . LEU A 1 127 ? -17.371 5.548 2.945 1.00 91.06 127 LEU A C 1
ATOM 1003 O O . LEU A 1 127 ? -16.927 5.690 1.809 1.00 91.06 127 LEU A O 1
ATOM 1007 N N . ALA A 1 128 ? -18.437 6.207 3.407 1.00 90.31 128 ALA A N 1
ATOM 1008 C CA . ALA A 1 128 ? -19.164 7.222 2.651 1.00 90.31 128 ALA A CA 1
ATOM 1009 C C . ALA A 1 128 ? -18.472 8.595 2.664 1.00 90.31 128 ALA A C 1
ATOM 1011 O O . ALA A 1 128 ? -18.820 9.454 1.854 1.00 90.31 128 ALA A O 1
ATOM 1012 N N . ASP A 1 129 ? -17.516 8.810 3.573 1.00 92.06 129 ASP A N 1
ATOM 1013 C CA . ASP A 1 129 ? -16.793 10.071 3.645 1.00 92.06 129 ASP A CA 1
ATOM 1014 C C . ASP A 1 129 ? -15.798 10.192 2.478 1.00 92.06 129 ASP A C 1
ATOM 1016 O O . ASP A 1 129 ? -15.208 9.190 2.050 1.00 92.06 129 ASP A O 1
ATOM 1020 N N . PRO A 1 130 ? -15.539 11.423 2.000 1.00 89.81 130 PRO A N 1
ATOM 1021 C CA . PRO A 1 130 ? -14.417 11.697 1.115 1.00 89.81 130 PRO A CA 1
ATOM 1022 C C . PRO A 1 130 ? -13.101 11.155 1.675 1.00 89.81 130 PRO A C 1
ATOM 1024 O O . PRO A 1 130 ? -12.869 11.165 2.884 1.00 89.81 130 PRO A O 1
ATOM 1027 N N . ILE A 1 131 ? -12.187 10.769 0.784 1.00 86.06 131 ILE A N 1
ATOM 1028 C CA . ILE A 1 131 ? -10.866 10.266 1.180 1.00 86.06 131 ILE A CA 1
ATOM 1029 C C . ILE A 1 131 ? -10.054 11.322 1.945 1.00 86.06 131 ILE A C 1
ATOM 1031 O O . ILE A 1 131 ? -9.115 10.981 2.638 1.00 86.06 131 ILE A O 1
ATOM 1035 N N . THR A 1 132 ? -10.387 12.607 1.853 1.00 86.69 132 THR A N 1
ATOM 1036 C CA . THR A 1 132 ? -9.708 13.683 2.590 1.00 86.69 132 THR A CA 1
ATOM 1037 C C . THR A 1 132 ? -10.240 13.881 4.009 1.00 86.69 132 THR A C 1
ATOM 1039 O O . THR A 1 132 ? -9.689 14.692 4.745 1.00 86.69 132 THR A O 1
ATOM 1042 N N . THR A 1 133 ? -11.331 13.211 4.382 1.00 89.31 133 THR A N 1
ATOM 1043 C CA . THR A 1 133 ? -11.911 13.326 5.721 1.00 89.31 133 THR A CA 1
ATOM 1044 C C . THR A 1 133 ? -11.050 12.585 6.727 1.00 89.31 133 THR A C 1
ATOM 1046 O O . THR A 1 133 ? -10.716 11.421 6.513 1.00 89.31 133 THR A O 1
ATOM 1049 N N . ASP A 1 134 ? -10.757 13.259 7.834 1.00 87.12 134 ASP A N 1
ATOM 1050 C CA . ASP A 1 134 ? -9.931 12.733 8.909 1.00 87.12 134 ASP A CA 1
ATOM 1051 C C . ASP A 1 134 ? -10.614 12.990 10.255 1.00 87.12 134 ASP A C 1
ATOM 1053 O O . ASP A 1 134 ? -10.951 14.131 10.584 1.00 87.12 134 ASP A O 1
ATOM 1057 N N . ARG A 1 135 ? -10.898 11.921 11.002 1.00 91.56 135 ARG A N 1
ATOM 1058 C CA . ARG A 1 135 ? -11.498 11.979 12.341 1.00 91.56 135 ARG A CA 1
ATOM 1059 C C . ARG A 1 135 ? -10.539 11.346 13.338 1.00 91.56 135 ARG A C 1
ATOM 1061 O O . ARG A 1 135 ? -10.019 10.264 13.085 1.00 91.56 135 ARG A O 1
ATOM 1068 N N . GLU A 1 136 ? -10.344 11.985 14.484 1.00 91.38 136 GLU A N 1
ATOM 1069 C CA . GLU A 1 136 ? -9.480 11.455 15.541 1.00 91.38 136 GLU A CA 1
ATOM 1070 C C . GLU A 1 136 ? -10.088 10.220 16.226 1.00 91.38 136 GLU A C 1
ATOM 1072 O O . GLU A 1 136 ? -11.310 10.038 16.306 1.00 91.38 136 GLU A O 1
ATOM 1077 N N . ILE A 1 137 ? -9.209 9.358 16.738 1.00 89.31 137 ILE A N 1
ATOM 1078 C CA . ILE A 1 137 ? -9.556 8.090 17.400 1.00 89.31 137 ILE A CA 1
ATOM 1079 C C . ILE A 1 137 ? -9.953 8.258 18.875 1.00 89.31 137 ILE A C 1
ATOM 1081 O O . ILE A 1 137 ? -10.562 7.345 19.431 1.00 89.31 137 ILE A O 1
ATOM 1085 N N . ASP A 1 138 ? -9.682 9.414 19.490 1.00 77.69 138 ASP A N 1
ATOM 1086 C CA . ASP A 1 138 ? -9.532 9.644 20.943 1.00 77.69 138 ASP A CA 1
ATOM 1087 C C . ASP A 1 138 ? -10.743 9.276 21.841 1.00 77.69 138 ASP A C 1
ATOM 1089 O O . ASP A 1 138 ? -10.688 9.354 23.066 1.00 77.69 138 ASP A O 1
ATOM 1093 N N . SER A 1 139 ? -11.871 8.839 21.273 1.00 72.81 139 SER A N 1
ATOM 1094 C CA . SER A 1 139 ? -13.035 8.332 22.024 1.00 72.81 139 SER A CA 1
ATOM 1095 C C . SER A 1 139 ? -13.843 7.251 21.293 1.00 72.81 139 SER A C 1
ATOM 1097 O O . SER A 1 139 ? -14.987 6.971 21.657 1.00 72.81 139 SER A O 1
ATOM 1099 N N . VAL A 1 140 ? -13.281 6.635 20.251 1.00 82.94 140 VAL A N 1
ATOM 1100 C CA . VAL A 1 140 ? -13.994 5.667 19.410 1.00 82.94 140 VAL A CA 1
ATOM 1101 C C . VAL A 1 140 ? -13.631 4.238 19.805 1.00 82.94 140 VAL A C 1
ATOM 1103 O O . VAL A 1 140 ? -12.466 3.845 19.810 1.00 82.94 140 VAL A O 1
ATOM 1106 N N . LEU A 1 141 ? -14.649 3.431 20.115 1.00 82.69 141 LEU A N 1
ATOM 1107 C CA . LEU A 1 141 ? -14.471 2.009 20.396 1.00 82.69 141 LEU A CA 1
ATOM 1108 C C . LEU A 1 141 ? -14.516 1.204 19.095 1.00 82.69 141 LEU A C 1
ATOM 1110 O O . LEU A 1 141 ? -15.570 1.057 18.471 1.00 82.69 141 LEU A O 1
ATOM 1114 N N . PHE A 1 142 ? -13.359 0.661 18.720 1.00 87.44 142 PHE A N 1
ATOM 1115 C CA . PHE A 1 142 ? -13.212 -0.216 17.564 1.00 87.44 142 PHE A CA 1
ATOM 1116 C C . PHE A 1 142 ? -13.428 -1.676 17.967 1.00 87.44 142 PHE A C 1
ATOM 1118 O O . PHE A 1 142 ? -12.772 -2.182 18.879 1.00 87.44 142 PHE A O 1
ATOM 1125 N N . GLY A 1 143 ? -14.352 -2.349 17.286 1.00 83.31 143 GLY A N 1
ATOM 1126 C CA . GLY A 1 143 ? -14.644 -3.768 17.479 1.00 83.31 143 GLY A CA 1
ATOM 1127 C C . GLY A 1 143 ? -13.846 -4.671 16.538 1.00 83.31 143 GLY A C 1
ATOM 1128 O O . GLY A 1 143 ? -13.233 -4.216 15.575 1.00 83.31 143 GLY A O 1
ATOM 1129 N N . GLU A 1 144 ? -13.913 -5.982 16.774 1.00 76.94 144 GLU A N 1
ATOM 1130 C CA . GLU A 1 144 ? -13.314 -6.999 15.888 1.00 76.94 144 GLU A CA 1
ATOM 1131 C C . GLU A 1 144 ? -14.147 -7.272 14.618 1.00 76.94 144 GLU A C 1
ATOM 1133 O O . GLU A 1 144 ? -13.810 -8.152 13.826 1.00 76.94 144 GLU A O 1
ATOM 1138 N N . GLY A 1 145 ? -15.203 -6.480 14.403 1.00 74.12 145 GLY A N 1
ATOM 1139 C CA . GLY A 1 145 ? -16.156 -6.625 13.310 1.00 74.12 145 GLY A CA 1
ATOM 1140 C C . GLY A 1 145 ? -17.159 -7.761 13.511 1.00 74.12 145 GLY A C 1
ATOM 1141 O O . GLY A 1 145 ? -17.138 -8.445 14.535 1.00 74.12 145 GLY A O 1
ATOM 1142 N N . PRO A 1 146 ? -18.097 -7.938 12.568 1.00 74.00 146 PRO A N 1
ATOM 1143 C CA . PRO A 1 146 ? -19.055 -9.030 12.625 1.00 74.00 146 PRO A CA 1
ATOM 1144 C C . PRO A 1 146 ? -18.337 -10.375 12.489 1.00 74.00 146 PRO A C 1
ATOM 1146 O O . PRO A 1 146 ? -17.515 -10.559 11.588 1.00 74.00 146 PRO A O 1
ATOM 1149 N N . ASP A 1 147 ? -18.690 -11.328 13.356 1.00 61.16 147 ASP A N 1
ATOM 1150 C CA . ASP A 1 147 ? -18.249 -12.714 13.223 1.00 61.16 147 ASP A CA 1
ATOM 1151 C C . ASP A 1 147 ? -18.883 -13.329 11.966 1.00 61.16 147 ASP A C 1
ATOM 1153 O O . ASP A 1 147 ? -20.047 -13.746 11.939 1.00 61.16 147 ASP A O 1
ATOM 1157 N N . ILE A 1 148 ? -18.101 -13.354 10.889 1.00 55.94 148 ILE A N 1
ATOM 1158 C CA . ILE A 1 148 ? -18.485 -13.917 9.592 1.00 55.94 148 ILE A CA 1
ATOM 1159 C C . ILE A 1 148 ? -18.791 -15.423 9.672 1.00 55.94 148 ILE A C 1
ATOM 1161 O O . ILE A 1 148 ? -19.403 -15.953 8.744 1.00 55.94 148 ILE A O 1
ATOM 1165 N N . ALA A 1 149 ? -18.468 -16.109 10.780 1.00 49.28 149 ALA A N 1
ATOM 1166 C CA . ALA A 1 149 ? -18.854 -17.503 11.008 1.00 49.28 149 ALA A CA 1
ATOM 1167 C C . ALA A 1 149 ? -20.374 -17.705 11.191 1.00 49.28 149 ALA A C 1
ATOM 1169 O O . ALA A 1 149 ? -20.855 -18.834 11.090 1.00 49.28 149 ALA A O 1
ATOM 1170 N N . SER A 1 150 ? -21.155 -16.638 11.398 1.00 41.88 150 SER A N 1
ATOM 1171 C CA . SER A 1 150 ? -22.601 -16.742 11.659 1.00 41.88 150 SER A CA 1
ATOM 1172 C C . SER A 1 150 ? -23.501 -16.585 10.422 1.00 41.88 150 SER A C 1
ATOM 1174 O O . SER A 1 150 ? -24.708 -16.794 10.519 1.00 41.88 150 SER A O 1
ATOM 1176 N N . TYR A 1 151 ? -22.954 -16.284 9.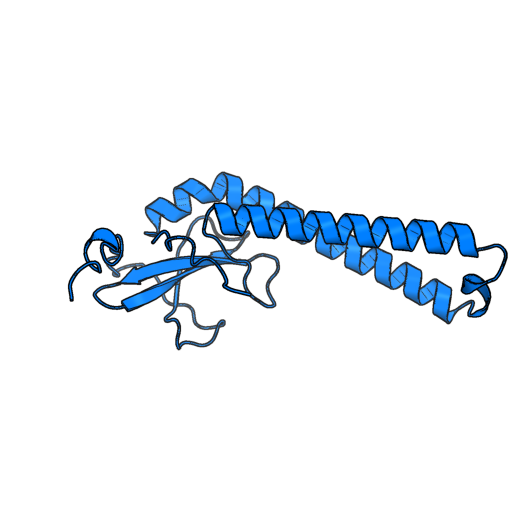237 1.00 43.31 151 TYR A N 1
ATOM 1177 C CA . TYR A 1 151 ? -23.730 -16.158 7.987 1.00 43.31 151 TYR A CA 1
ATOM 1178 C C . TYR A 1 151 ? -23.887 -17.494 7.233 1.00 43.31 151 TYR A C 1
ATOM 1180 O O . TYR A 1 151 ? -23.824 -17.559 6.008 1.00 43.31 151 TYR A O 1
ATOM 1188 N N . SER A 1 152 ? -24.119 -18.584 7.966 1.00 42.41 152 SER A N 1
ATOM 1189 C CA . SER A 1 152 ? -24.576 -19.861 7.403 1.00 42.41 152 SER A CA 1
ATOM 1190 C C . SER A 1 152 ? -25.926 -20.234 8.015 1.00 42.41 152 SER A C 1
ATOM 1192 O O . SER A 1 152 ? -26.037 -21.101 8.875 1.00 42.41 152 SER A O 1
ATOM 1194 N N . GLY A 1 153 ? -26.985 -19.532 7.607 1.00 48.62 153 GLY A N 1
ATOM 1195 C CA . GLY A 1 153 ? -28.310 -19.812 8.153 1.00 48.62 153 GLY A CA 1
ATOM 1196 C C . GLY A 1 153 ? -29.458 -19.015 7.552 1.00 48.62 153 GLY A C 1
ATOM 1197 O O . GLY A 1 153 ? -30.032 -18.185 8.251 1.00 48.62 153 GLY A O 1
ATOM 1198 N N . ARG A 1 154 ? -29.818 -19.304 6.296 1.00 36.53 154 ARG A N 1
ATOM 1199 C CA . ARG A 1 154 ? -31.172 -19.695 5.841 1.00 36.53 154 ARG A CA 1
ATOM 1200 C C . ARG A 1 154 ? -31.283 -19.669 4.325 1.00 36.53 154 ARG A C 1
ATOM 1202 O O . ARG A 1 154 ? -30.826 -18.679 3.721 1.00 36.53 154 ARG A O 1
#

pLDDT: mean 86.52, std 15.46, range [27.55, 97.81]

Nearest PDB structures (foldseek):
  7x0z-assembly1_A  TM=4.490E-01  e=1.789E+00  Homo sapiens
  5of9-assembly1_B  TM=6.227E-01  e=8.760E+00  Homo sapiens
  5ofa-assembly1_A  TM=5.695E-01  e=7.753E+00  Homo sapiens
  5ofb-assembly1_A  TM=5.729E-01  e=9.312E+00  Homo sapiens

Solvent-accessible surface area (backbone atoms only — not comparable to full-atom values): 8859 Å² total; per-residue (Å²): 133,85,77,78,78,69,82,82,64,48,31,34,56,77,61,47,44,74,46,39,75,60,50,47,52,49,39,48,52,42,38,55,50,50,51,51,46,53,55,51,48,52,53,53,50,51,49,46,72,75,32,71,58,37,77,79,41,96,47,25,68,61,53,51,50,52,51,53,51,50,53,49,54,54,49,52,47,52,49,50,52,51,51,36,46,72,76,45,35,41,74,39,89,98,34,69,55,29,33,34,30,46,20,19,44,90,94,41,70,28,34,36,35,41,40,77,92,49,98,52,54,54,33,31,35,52,75,87,47,62,91,85,52,77,38,76,49,92,83,65,67,57,38,75,50,81,72,74,86,68,81,78,81,133

Secondary structure (DSSP, 8-state):
----------B-HHHHHTTHHHHHHHHHHHHHHHHHHHHHHHHHHHHHHH-GGGGTSTTHHHHHHHHHHHHHHHHHHHHHHHHHHHHT-EEPTT-TTEEEEEEEETTEEEEEEEETTSSS--EEEETTS-TT--EE-TT--EE----GGG----

Organism: NCBI:txid1930277

InterPro domains:
  IPR018699 Protein of unknown function DUF2203 [PF09969] (9-129)

Mean predicted aligned error: 7.33 Å

Sequence (154 aa):
MTTTAAATRWFTPAKADKTLPLVSAIVSDIKELREAVKLRQSRVDEVLMSRPDASSGPYHEELEAMRRSLDEDRRQIRAFISELTAIGAEIVEGDDSAVEFPAWVGDRAVRLRWSLNEPGVNSWRELADPITTDREIDSVLFGEGPDIASYSGR

Foldseek 3Di:
DDDPPDDAFADDQVRVQVCCVVLLVLLVLLVVLVVVLVVLVVVLVVCCVVCVCCCPDPVVVVSVVSVVVSVVSVVVSVVSQVVCVVVQWHDQVPHSFKIWHWWAFDQAIWIFMDGSVDSTGFWIGGPPDPSPDTDGPVPTDIDSHDPPVPPPDD